Protein AF-A0A842Q2V8-F1 (afdb_monomer_lite)

Radius of gyration: 12.15 Å; chains: 1; bounding box: 30×23×26 Å

Structure (mmCIF, N/CA/C/O backbone):
data_AF-A0A842Q2V8-F1
#
_entry.id   AF-A0A842Q2V8-F1
#
loop_
_atom_site.group_PDB
_atom_site.id
_atom_site.type_symbol
_atom_site.label_atom_id
_atom_site.label_alt_id
_atom_site.label_comp_id
_atom_site.label_asym_id
_atom_site.label_entity_id
_atom_site.label_seq_id
_atom_site.pdbx_PDB_ins_code
_atom_site.Cartn_x
_atom_site.Cartn_y
_atom_site.Cartn_z
_atom_site.occupancy
_atom_site.B_iso_or_equiv
_atom_site.auth_seq_id
_atom_site.auth_comp_id
_atom_site.auth_asym_id
_atom_site.auth_atom_id
_atom_site.pdbx_PDB_model_num
ATOM 1 N N . ASP A 1 1 ? 10.318 4.467 -0.311 1.00 83.69 1 ASP A N 1
ATOM 2 C CA . ASP A 1 1 ? 10.257 4.774 1.127 1.00 83.69 1 ASP A CA 1
ATOM 3 C C . ASP A 1 1 ? 8.852 4.449 1.631 1.00 83.69 1 ASP A C 1
ATOM 5 O O . ASP A 1 1 ? 7.892 4.953 1.053 1.00 83.69 1 ASP A O 1
ATOM 9 N N . LEU A 1 2 ? 8.716 3.536 2.599 1.00 87.50 2 LEU A N 1
ATOM 10 C CA . LEU A 1 2 ? 7.407 3.102 3.109 1.00 87.50 2 LEU A CA 1
ATOM 11 C C . LEU A 1 2 ? 6.754 4.147 4.026 1.00 87.50 2 LEU A C 1
ATOM 13 O O . LEU A 1 2 ? 5.527 4.201 4.080 1.00 87.50 2 LEU A O 1
ATOM 17 N N . ASP A 1 3 ? 7.530 5.014 4.682 1.00 89.50 3 ASP A N 1
ATOM 18 C CA . ASP A 1 3 ? 6.994 6.069 5.547 1.00 89.50 3 ASP A CA 1
ATOM 19 C C . ASP A 1 3 ? 6.289 7.158 4.734 1.00 89.50 3 ASP A C 1
ATOM 21 O O . ASP A 1 3 ? 5.254 7.683 5.151 1.00 89.50 3 ASP A O 1
ATOM 25 N N . ALA A 1 4 ? 6.797 7.469 3.539 1.00 91.62 4 ALA A N 1
ATOM 26 C CA . ALA A 1 4 ? 6.112 8.367 2.610 1.00 91.62 4 ALA A CA 1
ATOM 27 C C . ALA A 1 4 ? 4.771 7.779 2.131 1.00 91.62 4 ALA A C 1
ATOM 29 O O . ALA A 1 4 ? 3.755 8.475 2.120 1.00 91.62 4 ALA A O 1
ATOM 30 N N . VAL A 1 5 ? 4.744 6.483 1.797 1.00 90.06 5 VAL A N 1
ATOM 31 C CA . VAL A 1 5 ? 3.515 5.778 1.390 1.00 90.06 5 VAL A CA 1
ATOM 32 C C . VAL A 1 5 ? 2.508 5.756 2.537 1.00 90.06 5 VAL A C 1
ATOM 34 O O . VAL A 1 5 ? 1.340 6.061 2.324 1.00 90.06 5 VAL A O 1
ATOM 37 N N . LYS A 1 6 ? 2.963 5.493 3.766 1.00 89.62 6 LYS A N 1
ATOM 38 C CA . LYS A 1 6 ? 2.122 5.506 4.968 1.00 89.62 6 LYS A CA 1
ATOM 39 C C . LYS A 1 6 ? 1.453 6.852 5.227 1.00 89.62 6 LYS A C 1
ATOM 41 O O . LYS A 1 6 ? 0.337 6.884 5.731 1.00 89.62 6 LYS A O 1
ATOM 46 N N . LYS A 1 7 ? 2.123 7.955 4.890 1.00 92.44 7 LYS A N 1
ATOM 47 C CA . LYS A 1 7 ? 1.600 9.313 5.101 1.00 92.44 7 LYS A CA 1
ATOM 48 C C . LYS A 1 7 ? 0.652 9.789 4.002 1.00 92.44 7 LYS A C 1
ATOM 50 O O . LYS A 1 7 ? -0.172 10.654 4.273 1.00 92.44 7 LYS A O 1
ATOM 55 N N . LEU A 1 8 ? 0.802 9.290 2.775 1.00 93.50 8 LEU A N 1
ATOM 56 C CA . LEU A 1 8 ? 0.156 9.876 1.594 1.00 93.50 8 LEU A CA 1
ATOM 57 C C . LEU A 1 8 ? -0.861 8.953 0.915 1.00 93.50 8 LEU A C 1
ATOM 59 O O . LEU A 1 8 ? -1.731 9.438 0.194 1.00 93.50 8 LEU A O 1
ATOM 63 N N . ALA A 1 9 ? -0.755 7.637 1.102 1.00 93.06 9 ALA A N 1
ATOM 64 C CA . ALA A 1 9 ? -1.615 6.676 0.427 1.00 93.06 9 ALA A CA 1
ATOM 65 C C . ALA A 1 9 ? -2.813 6.284 1.296 1.00 93.06 9 ALA A C 1
ATOM 67 O O . ALA A 1 9 ? -2.663 5.899 2.451 1.00 93.06 9 ALA A O 1
ATOM 68 N N . ASN A 1 10 ? -3.998 6.290 0.686 1.00 93.75 10 ASN A N 1
ATOM 69 C CA . ASN A 1 10 ? -5.216 5.756 1.303 1.00 93.75 10 ASN A CA 1
ATOM 70 C C . ASN A 1 10 ? -5.410 4.271 0.965 1.00 93.75 10 ASN A C 1
ATOM 72 O O . ASN A 1 10 ? -5.897 3.496 1.783 1.00 93.75 10 ASN A O 1
ATOM 76 N N . LYS A 1 11 ? -5.001 3.864 -0.242 1.00 95.88 11 LYS A N 1
ATOM 77 C CA . LYS A 1 11 ? -5.093 2.491 -0.745 1.00 95.88 11 LYS A CA 1
ATOM 78 C C . LYS A 1 11 ? -3.729 2.020 -1.226 1.00 95.88 11 LYS A C 1
ATOM 80 O O . LYS A 1 11 ? -2.967 2.798 -1.797 1.00 95.88 11 LYS A O 1
ATOM 85 N N . ILE A 1 12 ? -3.450 0.740 -1.026 1.00 94.69 12 ILE A N 1
ATOM 86 C CA . ILE A 1 12 ? -2.214 0.080 -1.436 1.00 94.69 12 ILE A CA 1
ATOM 87 C C . ILE A 1 12 ? -2.569 -1.133 -2.289 1.00 94.69 12 ILE A C 1
ATOM 89 O O . ILE A 1 12 ? -3.525 -1.854 -2.004 1.00 94.69 12 ILE A O 1
ATOM 93 N N . ALA A 1 13 ? -1.793 -1.350 -3.348 1.00 94.50 13 ALA A N 1
ATOM 94 C CA . ALA A 1 13 ? -1.791 -2.585 -4.114 1.00 94.50 13 ALA A CA 1
ATOM 95 C C . ALA A 1 13 ? -0.361 -3.130 -4.157 1.00 94.50 13 ALA A C 1
ATOM 97 O O . ALA A 1 13 ? 0.548 -2.444 -4.623 1.00 94.50 13 ALA A O 1
ATOM 98 N N . CYS A 1 14 ? -0.157 -4.351 -3.670 1.00 93.06 14 CYS A N 1
ATOM 99 C CA . CYS 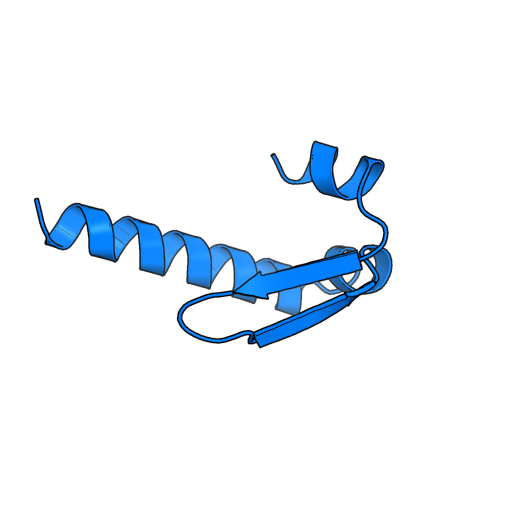A 1 14 ? 1.127 -5.033 -3.765 1.00 93.06 14 CYS A CA 1
ATOM 100 C C . CYS A 1 14 ? 1.122 -5.968 -4.974 1.00 93.06 14 CYS A C 1
ATOM 102 O O . CYS A 1 14 ? 0.215 -6.793 -5.137 1.00 93.06 14 CYS A O 1
ATOM 104 N N . VAL A 1 15 ? 2.143 -5.831 -5.821 1.00 90.56 15 VAL A N 1
ATOM 105 C CA . VAL A 1 15 ? 2.236 -6.518 -7.111 1.00 90.56 15 VAL A CA 1
ATOM 106 C C . VAL A 1 15 ? 3.597 -7.188 -7.244 1.00 90.56 15 VAL A C 1
ATOM 108 O O . VAL A 1 15 ? 4.627 -6.536 -7.113 1.00 90.56 15 VAL A O 1
ATOM 111 N N . ASN A 1 16 ? 3.595 -8.484 -7.547 1.00 87.00 16 ASN A N 1
ATOM 112 C CA . ASN A 1 16 ? 4.772 -9.233 -7.9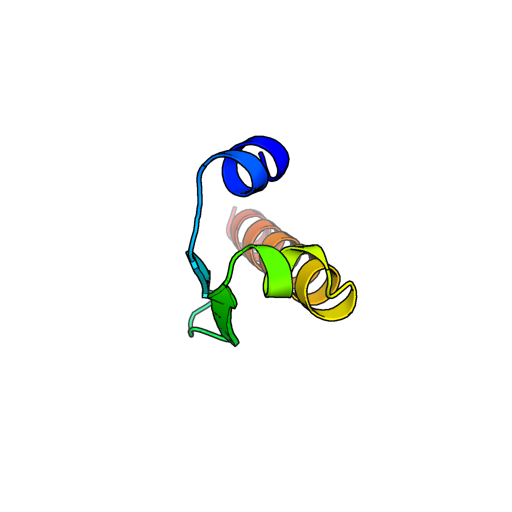84 1.00 87.00 16 ASN A CA 1
ATOM 113 C C . ASN A 1 16 ? 4.329 -10.256 -9.038 1.00 87.00 16 ASN A C 1
ATOM 115 O O . ASN A 1 16 ? 3.806 -11.315 -8.694 1.00 87.00 16 ASN A O 1
ATOM 119 N N . ARG A 1 17 ? 4.431 -9.894 -10.327 1.00 88.00 17 ARG A N 1
ATOM 120 C CA . ARG A 1 17 ? 3.835 -10.586 -11.501 1.00 88.00 17 ARG A CA 1
ATOM 121 C C . ARG A 1 17 ? 2.300 -10.719 -11.481 1.00 88.00 17 ARG A C 1
ATOM 123 O O . ARG A 1 17 ? 1.686 -10.796 -12.541 1.00 88.00 17 ARG A O 1
ATOM 130 N N . ARG A 1 18 ? 1.674 -10.723 -10.302 1.00 91.62 18 ARG A N 1
ATOM 131 C CA . ARG A 1 18 ? 0.233 -10.687 -10.021 1.00 91.62 18 ARG A CA 1
ATOM 132 C C . ARG A 1 18 ? -0.017 -9.825 -8.779 1.00 91.62 18 ARG A C 1
ATOM 134 O O . ARG A 1 18 ? 0.887 -9.642 -7.962 1.00 91.62 18 ARG A O 1
ATOM 141 N N . ILE A 1 19 ? -1.233 -9.295 -8.642 1.00 93.38 19 ILE A N 1
ATOM 142 C CA . ILE A 1 19 ? -1.663 -8.606 -7.418 1.00 93.38 19 ILE A CA 1
ATOM 143 C C . ILE A 1 19 ? -1.867 -9.666 -6.336 1.00 93.38 19 ILE A C 1
ATOM 145 O O . ILE A 1 19 ? -2.639 -10.601 -6.538 1.00 93.38 19 ILE A O 1
ATOM 149 N N . PHE A 1 20 ? -1.181 -9.518 -5.207 1.00 91.19 20 PHE A N 1
ATOM 150 C CA . PHE A 1 20 ? -1.341 -10.407 -4.049 1.00 91.19 20 PHE A CA 1
ATOM 151 C C . PHE A 1 20 ? -1.938 -9.694 -2.833 1.00 91.1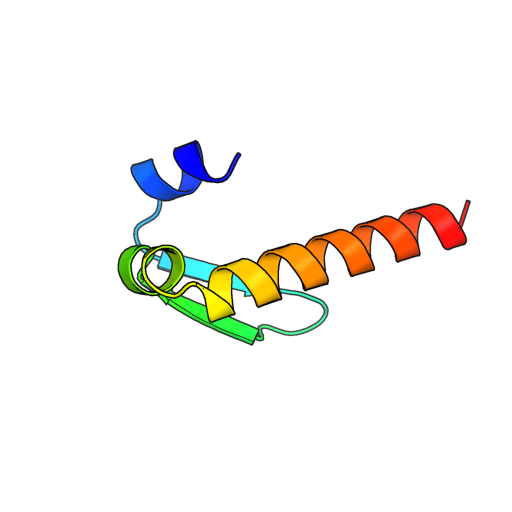9 20 PHE A C 1
ATOM 153 O O . PHE A 1 20 ? -2.346 -10.343 -1.876 1.00 91.19 20 PHE A O 1
ATOM 160 N N . PHE A 1 21 ? -2.034 -8.366 -2.883 1.00 94.06 21 PHE A N 1
ATOM 161 C CA . PHE A 1 21 ? -2.763 -7.574 -1.904 1.00 94.06 21 PHE A CA 1
ATOM 162 C C . PHE A 1 21 ? -3.335 -6.319 -2.565 1.00 94.06 21 PHE A C 1
ATOM 164 O O . PHE A 1 21 ? -2.652 -5.664 -3.352 1.00 94.06 21 PHE A O 1
ATOM 171 N N . HIS A 1 22 ? -4.574 -5.973 -2.224 1.00 95.50 22 HIS A N 1
ATOM 172 C CA . HIS A 1 22 ? -5.191 -4.691 -2.542 1.00 95.50 22 HIS A CA 1
ATOM 173 C C . HIS A 1 22 ? -6.136 -4.299 -1.406 1.00 95.50 22 HIS A C 1
ATOM 175 O O . HIS A 1 22 ? -7.027 -5.070 -1.057 1.00 95.50 22 HIS A O 1
ATOM 181 N N . GLY A 1 23 ? -5.949 -3.117 -0.826 1.00 95.62 23 GLY A N 1
ATOM 182 C CA . GLY A 1 23 ? -6.749 -2.691 0.317 1.00 95.62 23 GLY A CA 1
ATOM 183 C C . GLY A 1 23 ? -6.331 -1.341 0.878 1.00 95.62 23 GLY A C 1
ATOM 184 O O . GLY A 1 23 ? -5.591 -0.591 0.243 1.00 95.62 23 GLY A O 1
ATOM 185 N N . ASP A 1 24 ? -6.835 -1.020 2.066 1.00 96.31 24 ASP A N 1
ATOM 186 C CA . ASP A 1 24 ? -6.478 0.205 2.778 1.00 96.31 24 ASP A CA 1
ATOM 187 C C . ASP A 1 24 ? -5.036 0.191 3.274 1.00 96.31 24 ASP A C 1
ATOM 189 O O . ASP A 1 24 ? -4.499 -0.842 3.682 1.00 96.31 24 ASP A O 1
ATOM 193 N N . ALA A 1 25 ? -4.423 1.374 3.268 1.00 93.88 25 ALA A N 1
ATOM 194 C CA . ALA A 1 25 ? -3.069 1.553 3.768 1.00 93.88 25 ALA A CA 1
ATOM 195 C C . ALA A 1 25 ? -2.956 1.166 5.250 1.00 93.88 25 ALA A C 1
ATOM 197 O O . ALA A 1 25 ? -1.991 0.515 5.635 1.00 93.88 25 ALA A O 1
ATOM 198 N N . THR A 1 26 ? -3.958 1.486 6.072 1.00 93.38 26 THR A N 1
ATOM 199 C CA . THR A 1 26 ? -3.998 1.097 7.492 1.00 93.38 26 THR A CA 1
ATOM 200 C C . THR A 1 26 ? -3.921 -0.417 7.669 1.00 93.38 26 THR A C 1
ATOM 202 O O . THR A 1 26 ? -3.047 -0.894 8.383 1.00 93.38 26 THR A O 1
ATOM 205 N N . ILE A 1 27 ? -4.735 -1.176 6.928 1.00 93.25 27 ILE A N 1
ATOM 206 C CA . ILE A 1 27 ? -4.731 -2.647 6.960 1.00 93.25 27 ILE A CA 1
ATOM 207 C C . ILE A 1 27 ? -3.360 -3.198 6.556 1.00 93.25 27 ILE A C 1
ATOM 209 O O . ILE A 1 27 ? -2.856 -4.127 7.182 1.00 93.25 27 ILE A O 1
ATOM 213 N N . PHE A 1 28 ? -2.743 -2.622 5.522 1.00 94.44 28 PHE A N 1
ATOM 214 C CA . PHE A 1 28 ? -1.408 -3.027 5.089 1.00 94.44 28 PHE A CA 1
ATOM 215 C C . PHE A 1 28 ? -0.348 -2.792 6.173 1.00 94.44 28 PHE A C 1
ATOM 217 O O . PHE A 1 28 ? 0.432 -3.693 6.468 1.00 94.44 28 PHE A O 1
ATOM 224 N N . PHE A 1 29 ? -0.316 -1.598 6.773 1.00 93.06 29 PHE A N 1
ATOM 225 C CA . PHE A 1 29 ? 0.715 -1.222 7.745 1.00 93.06 29 PHE A CA 1
ATOM 226 C C . PHE A 1 29 ? 0.506 -1.820 9.142 1.00 93.06 29 PHE A C 1
ATOM 228 O O . PHE A 1 29 ? 1.471 -1.920 9.896 1.00 93.06 29 PHE A O 1
ATOM 235 N N . GLU A 1 30 ? -0.719 -2.203 9.502 1.00 94.50 30 GLU A N 1
ATOM 236 C CA . GLU A 1 30 ? -1.031 -2.871 10.775 1.00 94.50 30 GLU A CA 1
ATOM 237 C C . GLU A 1 30 ? -0.835 -4.393 10.705 1.00 94.50 30 GLU A C 1
ATOM 239 O O . GLU A 1 30 ? -0.716 -5.058 11.735 1.00 94.50 30 GLU A O 1
ATOM 244 N N . ASN A 1 31 ? -0.755 -4.959 9.499 1.00 94.25 31 ASN A N 1
ATOM 245 C CA . ASN A 1 31 ? -0.576 -6.387 9.293 1.00 94.25 31 ASN A CA 1
ATOM 246 C C . ASN A 1 31 ? 0.898 -6.733 9.013 1.00 94.25 31 ASN A C 1
ATOM 248 O O . ASN A 1 31 ? 1.405 -6.600 7.897 1.00 94.25 31 ASN A O 1
ATOM 252 N N . ASN A 1 32 ? 1.579 -7.247 10.040 1.00 94.06 32 ASN A N 1
ATOM 253 C CA . ASN A 1 32 ? 2.982 -7.659 9.947 1.00 94.06 32 ASN A CA 1
ATOM 254 C C . ASN A 1 32 ? 3.235 -8.758 8.900 1.00 94.06 32 ASN A C 1
ATOM 256 O O . ASN A 1 32 ? 4.310 -8.785 8.302 1.00 94.06 32 ASN A O 1
ATOM 260 N N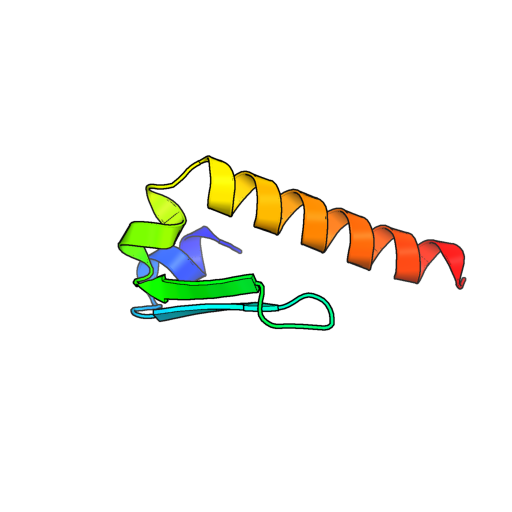 . GLU A 1 33 ? 2.271 -9.647 8.643 1.00 94.38 33 GLU A N 1
ATOM 261 C CA . GLU A 1 33 ? 2.427 -10.680 7.614 1.00 94.38 33 GLU A CA 1
ATOM 262 C C . GLU A 1 33 ? 2.410 -10.078 6.206 1.00 94.38 33 GLU A C 1
ATOM 264 O O . GLU A 1 33 ? 3.211 -10.476 5.361 1.00 94.38 33 GLU A O 1
ATOM 269 N N . LEU A 1 34 ? 1.570 -9.065 5.959 1.00 93.31 34 LEU A N 1
ATOM 270 C CA . LEU A 1 34 ? 1.548 -8.344 4.681 1.00 93.31 34 LEU A CA 1
ATOM 271 C C . LEU A 1 34 ? 2.840 -7.556 4.445 1.00 93.31 34 LEU A C 1
ATOM 273 O O . LEU A 1 34 ? 3.386 -7.591 3.340 1.00 93.31 34 LEU A O 1
ATOM 277 N N . LEU A 1 35 ? 3.371 -6.899 5.480 1.00 93.19 35 LEU A N 1
ATOM 278 C CA . LEU A 1 35 ? 4.669 -6.219 5.412 1.00 93.19 35 LEU A CA 1
ATOM 279 C C . LEU A 1 35 ? 5.815 -7.197 5.124 1.00 93.19 35 LEU A C 1
ATOM 281 O O . LEU A 1 35 ? 6.689 -6.902 4.302 1.00 93.19 35 LEU A O 1
ATOM 285 N N . LYS A 1 36 ? 5.793 -8.379 5.752 1.00 93.81 36 LYS A N 1
ATOM 286 C CA . LYS A 1 36 ? 6.762 -9.452 5.498 1.00 93.81 36 LYS A CA 1
ATOM 287 C C . LYS A 1 36 ? 6.660 -9.962 4.060 1.00 93.81 36 LYS A C 1
ATOM 289 O O . LYS A 1 36 ? 7.667 -9.972 3.359 1.00 93.81 36 LYS A O 1
ATOM 294 N N . ALA A 1 37 ? 5.455 -10.280 3.585 1.00 92.62 37 ALA A N 1
ATOM 295 C CA . ALA A 1 37 ? 5.221 -10.756 2.221 1.00 92.62 37 ALA A CA 1
ATOM 296 C C . ALA A 1 37 ? 5.638 -9.726 1.155 1.00 92.62 37 ALA A C 1
ATOM 298 O O . ALA A 1 37 ? 6.235 -10.085 0.137 1.00 92.62 37 ALA A O 1
ATOM 299 N N . TYR A 1 38 ? 5.373 -8.435 1.393 1.00 93.75 38 TYR A N 1
ATOM 300 C CA . TYR A 1 38 ? 5.852 -7.349 0.536 1.00 93.75 38 TYR A CA 1
ATOM 301 C C . TYR A 1 38 ? 7.384 -7.276 0.503 1.00 93.75 38 TYR A C 1
ATOM 303 O O . TYR A 1 38 ? 7.967 -7.185 -0.581 1.00 93.75 38 TYR A O 1
ATOM 311 N N . SER A 1 39 ? 8.033 -7.351 1.668 1.00 92.62 39 SER A N 1
ATOM 312 C CA . SER A 1 39 ? 9.496 -7.279 1.797 1.00 92.62 39 SER A CA 1
ATOM 313 C C . SER A 1 39 ? 10.188 -8.471 1.125 1.00 92.62 39 SER A C 1
ATOM 315 O O . SER A 1 39 ? 11.160 -8.306 0.392 1.00 92.62 39 SER A O 1
ATOM 317 N N . GLU A 1 40 ? 9.648 -9.677 1.302 1.00 92.88 40 GLU A N 1
ATOM 318 C CA . GLU A 1 40 ? 10.141 -10.889 0.640 1.00 92.88 40 GLU A CA 1
A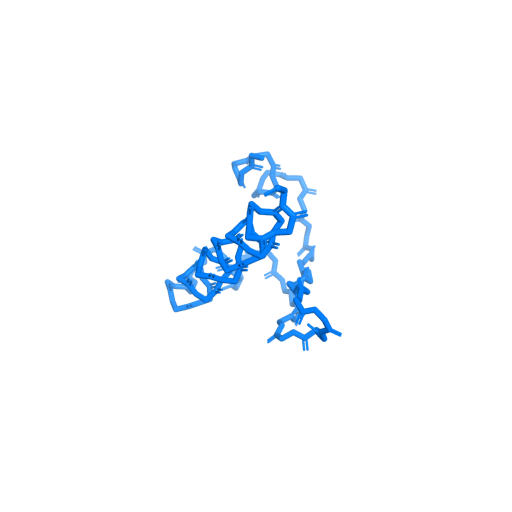TOM 319 C C . GLU A 1 40 ? 9.958 -10.810 -0.880 1.00 92.88 40 GLU A C 1
ATOM 321 O O . GLU A 1 40 ? 10.882 -11.118 -1.633 1.00 92.88 40 GLU A O 1
ATOM 326 N N . SER A 1 41 ? 8.799 -10.329 -1.345 1.00 90.94 41 SER A N 1
ATOM 327 C CA . SER A 1 41 ? 8.522 -10.155 -2.777 1.00 90.94 41 SER A CA 1
ATOM 328 C C . SER A 1 41 ? 9.458 -9.137 -3.432 1.00 90.94 41 SER A C 1
ATOM 330 O O . SER A 1 41 ? 9.931 -9.360 -4.545 1.00 90.94 41 SER A O 1
ATOM 332 N N . THR A 1 42 ? 9.755 -8.027 -2.749 1.00 89.56 42 THR A N 1
ATOM 333 C CA . THR A 1 42 ? 10.699 -7.014 -3.253 1.00 89.56 42 THR A CA 1
ATOM 334 C C . THR A 1 42 ? 12.130 -7.541 -3.281 1.00 89.56 42 THR A C 1
ATOM 336 O O . THR A 1 42 ? 12.826 -7.331 -4.273 1.00 89.56 42 THR A O 1
ATOM 339 N N . MET A 1 43 ? 12.553 -8.288 -2.257 1.00 91.25 43 MET A N 1
ATOM 340 C CA . MET A 1 43 ? 13.860 -8.949 -2.246 1.00 91.25 43 MET A CA 1
ATOM 341 C C . MET A 1 43 ? 13.981 -9.999 -3.360 1.00 91.25 43 MET A C 1
ATOM 343 O O . MET A 1 43 ? 14.998 -10.047 -4.046 1.00 91.25 43 MET A O 1
ATOM 347 N N . GLN A 1 44 ? 12.939 -10.800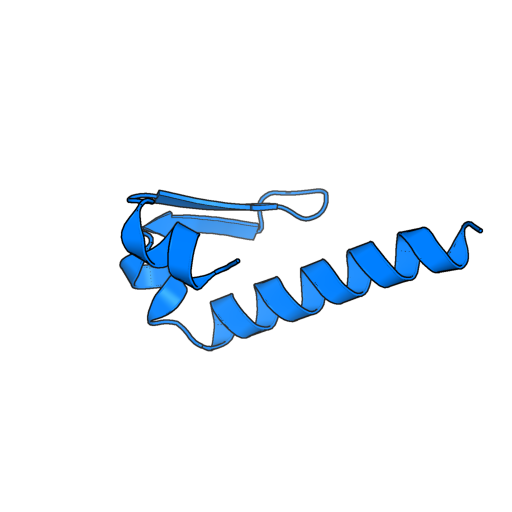 -3.598 1.00 90.12 44 GLN A N 1
ATOM 348 C CA . GLN A 1 44 ? 12.913 -11.763 -4.700 1.00 90.12 44 GLN A CA 1
ATOM 349 C C . GLN A 1 44 ? 13.042 -11.068 -6.063 1.00 90.12 44 GLN A C 1
ATOM 351 O O . GLN A 1 44 ? 13.844 -11.497 -6.891 1.00 90.12 44 GLN A O 1
ATOM 356 N N . ALA A 1 45 ? 12.282 -9.994 -6.296 1.00 88.38 45 ALA A N 1
ATOM 357 C CA . ALA A 1 45 ? 12.354 -9.230 -7.541 1.00 88.38 45 ALA A CA 1
ATOM 358 C C . ALA A 1 45 ? 13.742 -8.598 -7.746 1.00 88.38 45 ALA A C 1
ATOM 360 O O . ALA A 1 45 ? 14.268 -8.605 -8.856 1.00 88.38 45 ALA A O 1
ATOM 361 N N . HIS A 1 46 ? 14.356 -8.098 -6.672 1.00 88.69 46 HIS A N 1
ATOM 362 C CA . HIS A 1 46 ? 15.714 -7.563 -6.701 1.00 88.69 46 HIS A CA 1
ATOM 363 C C . HIS A 1 46 ? 16.754 -8.634 -7.065 1.00 88.69 46 HIS A C 1
ATOM 365 O O . HIS A 1 46 ? 17.567 -8.412 -7.958 1.00 88.69 46 HIS A O 1
ATOM 371 N N . MET A 1 47 ? 16.694 -9.814 -6.441 1.00 88.69 47 MET A N 1
ATOM 372 C CA . MET A 1 47 ? 17.605 -10.923 -6.754 1.00 88.69 47 MET A CA 1
ATOM 373 C C . MET A 1 47 ? 17.460 -11.392 -8.205 1.00 88.69 47 MET A C 1
ATOM 375 O O . MET A 1 47 ? 18.463 -11.630 -8.861 1.00 88.69 47 MET A O 1
ATOM 379 N N . GLN A 1 48 ? 16.236 -11.448 -8.741 1.00 85.38 48 GLN A N 1
ATOM 380 C CA . GLN A 1 48 ? 16.000 -11.789 -10.152 1.00 85.38 48 GLN A CA 1
ATOM 381 C C . GLN A 1 48 ? 16.640 -10.794 -11.129 1.00 85.38 48 GLN A C 1
ATOM 383 O O . GLN A 1 48 ? 17.063 -11.191 -12.209 1.00 85.38 48 GLN A O 1
ATOM 388 N N . LEU A 1 49 ? 16.708 -9.508 -10.774 1.00 81.25 49 LEU A N 1
ATOM 389 C CA . LEU A 1 49 ? 17.391 -8.500 -11.590 1.00 81.25 49 LEU A CA 1
ATOM 390 C C . LEU A 1 49 ? 18.915 -8.691 -11.566 1.00 81.25 49 LEU A C 1
ATOM 392 O O . LEU A 1 49 ? 19.570 -8.494 -12.587 1.00 81.25 49 LEU A O 1
ATOM 396 N N . HIS A 1 50 ? 19.467 -9.101 -10.423 1.00 76.06 50 HIS A N 1
ATOM 397 C CA . HIS A 1 50 ? 20.898 -9.372 -10.273 1.00 76.06 50 HIS A CA 1
ATOM 398 C C . HIS A 1 50 ? 21.342 -10.695 -10.912 1.00 76.06 50 HIS A C 1
ATOM 400 O O . HIS A 1 50 ? 22.430 -10.744 -11.470 1.00 76.06 50 HIS A O 1
ATOM 406 N N . ASP A 1 51 ? 20.505 -11.734 -10.896 1.00 67.06 51 ASP A N 1
ATOM 407 C CA . ASP A 1 51 ? 20.787 -13.049 -11.508 1.00 67.06 51 ASP A CA 1
ATOM 408 C C . ASP A 1 51 ? 20.723 -13.023 -13.054 1.00 67.06 51 ASP A C 1
ATOM 410 O O . ASP A 1 51 ? 21.033 -13.997 -13.737 1.00 67.06 51 ASP A O 1
ATOM 414 N N . HIS A 1 52 ? 20.278 -11.901 -13.625 1.00 57.91 52 HIS A N 1
ATOM 415 C CA . HIS A 1 52 ? 20.232 -11.642 -15.067 1.00 57.91 52 HIS A CA 1
ATOM 416 C C . HIS A 1 52 ? 21.306 -10.645 -15.542 1.00 57.91 52 HIS A C 1
ATOM 418 O O . HIS A 1 52 ? 21.222 -10.174 -16.677 1.00 57.91 52 HIS A O 1
ATOM 424 N N . SER A 1 53 ? 22.291 -10.321 -14.692 1.00 50.28 53 SER A N 1
ATOM 425 C CA . SER A 1 53 ? 23.426 -9.432 -15.002 1.00 50.28 53 SER A CA 1
ATOM 426 C C . SER A 1 53 ? 24.726 -10.197 -15.233 1.00 50.28 53 SER A C 1
ATOM 428 O O . SER A 1 53 ? 24.975 -11.172 -14.492 1.00 50.28 53 SER A O 1
#

Secondary structure (DSSP, 8-state):
-HHHHHHH-SEEEEEESEEEEEEEHHHHHH-HHHHHHHHHHHHHHHHHHHTT-

Foldseek 3Di:
DVVVCLVPPQWDFQDQPHTPDTGGSCVCVVDPVNVVVSVVSVVVVVVVVVVVD

Sequence (53 aa):
DLDAVKKLANKIACVNRRIFFHGDATIFFENNELLKAYSESTMQAHMQLHDHS

pLDDT: mean 89.6, std 8.65, range [50.28, 96.31]